Protein AF-0000000080300319 (afdb_homodimer)

Solvent-accessible surface area (backbone atoms only — not comparable to full-atom values): 8110 Å² total; per-residue (Å²): 131,79,84,58,83,70,44,72,49,44,33,29,12,50,37,49,49,50,51,38,54,73,72,68,50,50,60,60,54,48,12,61,62,34,72,48,50,40,70,53,45,53,34,36,52,65,44,70,48,79,51,32,51,65,57,46,50,31,42,20,58,54,69,72,48,56,61,51,64,33,63,46,76,127,129,78,84,59,84,69,45,71,50,44,33,29,12,49,38,48,49,50,50,37,54,74,72,67,50,51,59,59,55,48,12,61,61,33,73,46,51,42,69,53,46,54,35,34,54,65,46,71,50,79,53,32,52,65,58,46,49,31,43,20,58,53,69,71,48,57,61,52,65,32,62,45,74,128

Structure (mmCIF, N/CA/C/O backbone):
data_AF-0000000080300319-model_v1
#
l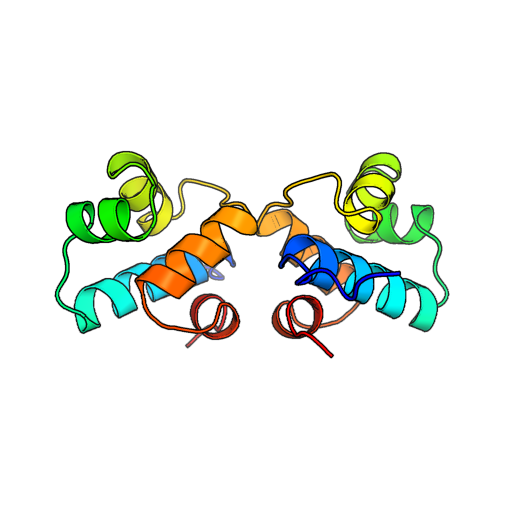oop_
_entity.id
_entity.type
_entity.pdbx_description
1 polymer 'Anaerobic benzoate catabolism transcriptional regulator'
#
loop_
_atom_site.group_PDB
_atom_site.id
_atom_site.type_symbol
_atom_site.label_atom_id
_atom_site.label_alt_id
_atom_site.label_comp_id
_atom_site.label_asym_id
_atom_site.label_entity_id
_atom_site.label_seq_id
_atom_site.pdbx_PDB_ins_code
_atom_site.Cartn_x
_atom_site.Cartn_y
_atom_site.Cartn_z
_atom_site.occupancy
_atom_site.B_iso_or_equiv
_atom_site.auth_seq_id
_atom_site.auth_comp_id
_atom_site.auth_asym_id
_atom_site.auth_atom_id
_atom_site.pdbx_PDB_model_num
ATOM 1 N N . MET A 1 1 ? -13.445 19.5 -16.469 1 33.97 1 MET A N 1
ATOM 2 C CA . MET A 1 1 ? -12.336 18.953 -15.688 1 33.97 1 MET A CA 1
ATOM 3 C C . MET A 1 1 ? -12.422 17.438 -15.594 1 33.97 1 MET A C 1
ATOM 5 O O . MET A 1 1 ? -13.359 16.906 -14.992 1 33.97 1 MET A O 1
ATOM 9 N N . SER A 1 2 ? -12.242 16.641 -16.594 1 39.56 2 SER A N 1
ATOM 10 C CA . SER A 1 2 ? -12.586 15.273 -16.953 1 39.56 2 SER A CA 1
ATOM 11 C C . SER A 1 2 ? -12.328 14.328 -15.781 1 39.56 2 SER A C 1
ATOM 13 O O . SER A 1 2 ? -11.281 14.391 -15.141 1 39.56 2 SER A O 1
ATOM 15 N N . ILE A 1 3 ? -13.227 13.891 -15.023 1 42.91 3 ILE A N 1
ATOM 16 C CA . ILE A 1 3 ? -13.336 12.938 -13.922 1 42.91 3 ILE A CA 1
ATOM 17 C C . ILE A 1 3 ? -12.406 11.758 -14.172 1 42.91 3 ILE A C 1
ATOM 19 O O . ILE A 1 3 ? -12.727 10.852 -14.945 1 42.91 3 ILE A O 1
ATOM 23 N N . GLU A 1 4 ? -11.227 12.039 -14.664 1 46.41 4 GLU A N 1
ATOM 24 C CA . GLU A 1 4 ? -10.148 11.109 -15 1 46.41 4 GLU A CA 1
ATOM 25 C C . GLU A 1 4 ? -10.086 9.953 -14.008 1 46.41 4 GLU A C 1
ATOM 27 O O . GLU A 1 4 ? -10.43 10.109 -12.836 1 46.41 4 GLU A O 1
ATOM 32 N N . SER A 1 5 ? -10.414 8.828 -14.422 1 55.84 5 SER A N 1
ATOM 33 C CA . SER A 1 5 ? -10.312 7.562 -13.703 1 55.84 5 SER A CA 1
ATOM 34 C C . SER A 1 5 ? -9.258 7.629 -12.609 1 55.84 5 SER A C 1
ATOM 36 O O . SER A 1 5 ? -8.07 7.809 -12.891 1 55.84 5 SER A O 1
ATOM 38 N N . LYS A 1 6 ? -9.617 8.102 -11.438 1 68.88 6 LYS A N 1
ATOM 39 C CA . LYS A 1 6 ? -8.758 8.344 -10.289 1 68.88 6 LYS A CA 1
ATOM 40 C C . LYS A 1 6 ? -7.91 7.117 -9.969 1 68.88 6 LYS A C 1
ATOM 42 O O . LYS A 1 6 ? -8.438 6.02 -9.781 1 68.88 6 LYS A O 1
ATOM 47 N N . SER A 1 7 ? -6.699 7.305 -10.258 1 89.69 7 SER A N 1
ATOM 48 C CA . SER A 1 7 ? -5.754 6.258 -9.898 1 89.69 7 SER A CA 1
ATOM 49 C C . SER A 1 7 ? -5.754 6.008 -8.391 1 89.69 7 SER A C 1
ATOM 51 O O . SER A 1 7 ? -6.289 6.812 -7.625 1 89.69 7 SER A O 1
ATOM 53 N N . ILE A 1 8 ? -5.516 4.863 -8.031 1 94.62 8 ILE A N 1
ATOM 54 C CA . ILE A 1 8 ? -5.438 4.5 -6.621 1 94.62 8 ILE A CA 1
ATOM 55 C C . ILE A 1 8 ? -4.582 5.52 -5.871 1 94.62 8 ILE A C 1
ATOM 57 O O . ILE A 1 8 ? -4.848 5.82 -4.703 1 94.62 8 ILE A O 1
ATOM 61 N N . LEU A 1 9 ? -3.619 6.07 -6.586 1 95.5 9 LEU A N 1
ATOM 62 C CA . LEU A 1 9 ? -2.766 7.086 -5.977 1 95.5 9 LEU A CA 1
ATOM 63 C C . LEU A 1 9 ? -3.553 8.359 -5.691 1 95.5 9 LEU A C 1
ATOM 65 O O . LEU A 1 9 ? -3.357 9 -4.656 1 95.5 9 LEU A O 1
ATOM 69 N N . ASP A 1 10 ? -4.402 8.664 -6.617 1 95.5 10 ASP A N 1
ATOM 70 C CA . ASP A 1 10 ? -5.238 9.852 -6.441 1 95.5 10 ASP A CA 1
ATOM 71 C C . ASP A 1 10 ? -6.223 9.664 -5.293 1 95.5 10 ASP A C 1
ATOM 73 O O . ASP A 1 10 ? -6.469 10.594 -4.52 1 95.5 10 ASP A O 1
ATOM 77 N N . ILE A 1 11 ? -6.746 8.523 -5.254 1 96.25 11 ILE A N 1
ATOM 78 C CA . ILE A 1 11 ? -7.691 8.203 -4.188 1 96.25 11 ILE A CA 1
ATOM 79 C C . ILE A 1 11 ? -6.996 8.328 -2.832 1 96.25 11 ILE A C 1
ATOM 81 O O . ILE A 1 11 ? -7.52 8.961 -1.915 1 96.25 11 ILE A O 1
ATOM 85 N N . PHE A 1 12 ? -5.891 7.73 -2.715 1 96.88 12 PHE A N 1
ATOM 86 C CA . PHE A 1 12 ? -5.121 7.789 -1.479 1 96.88 12 PHE A CA 1
ATOM 87 C C . PHE A 1 12 ? -4.777 9.234 -1.119 1 96.88 12 PHE A C 1
ATOM 89 O O . PHE A 1 12 ? -4.988 9.656 0.018 1 96.88 12 PHE A O 1
ATOM 96 N N . ALA A 1 13 ? -4.285 9.93 -2.098 1 97.12 13 ALA A N 1
ATOM 97 C CA . ALA A 1 13 ? -3.893 11.32 -1.893 1 97.12 13 ALA A CA 1
ATOM 98 C C . ALA A 1 13 ? -5.066 12.148 -1.386 1 97.12 13 ALA A C 1
ATOM 100 O O . ALA A 1 13 ? -4.934 12.898 -0.412 1 97.12 13 ALA A O 1
ATOM 101 N N . ARG A 1 14 ? -6.113 12.008 -1.985 1 96.44 14 ARG A N 1
ATOM 102 C CA . ARG A 1 14 ? -7.312 12.766 -1.632 1 96.44 14 ARG A CA 1
ATOM 103 C C . ARG A 1 14 ? -7.773 12.43 -0.217 1 96.44 14 ARG A C 1
ATOM 105 O O . ARG A 1 14 ? -8.094 13.328 0.563 1 96.44 14 ARG A O 1
ATOM 112 N N . ASN A 1 15 ? -7.797 11.195 0.087 1 97.31 15 ASN A N 1
ATOM 113 C CA . ASN A 1 15 ? -8.266 10.773 1.399 1 97.31 15 ASN A CA 1
ATOM 114 C C . ASN A 1 15 ? -7.316 11.211 2.51 1 97.31 15 ASN A C 1
ATOM 116 O O . ASN A 1 15 ? -7.758 11.578 3.6 1 97.31 15 ASN A O 1
ATOM 120 N N . VAL A 1 16 ? -6.07 11.109 2.234 1 97.75 16 VAL A N 1
ATOM 121 C CA . VAL A 1 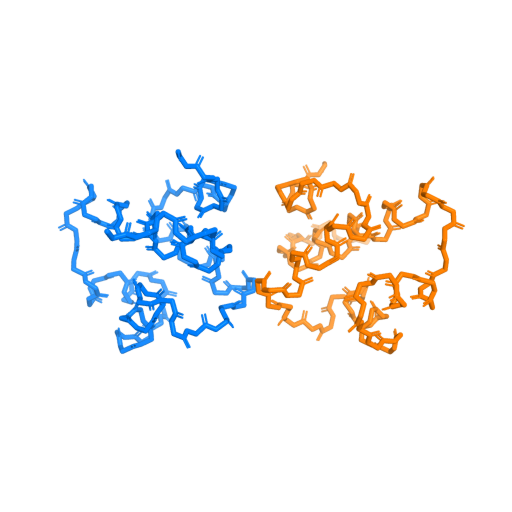16 ? -5.086 11.578 3.205 1 97.75 16 VAL A CA 1
ATOM 122 C C . VAL A 1 16 ? -5.293 13.07 3.479 1 97.75 16 VAL A C 1
ATOM 124 O O . VAL A 1 16 ? -5.355 13.492 4.633 1 97.75 16 VAL A O 1
ATOM 127 N N . LYS A 1 17 ? -5.375 13.789 2.406 1 97.62 17 LYS A N 1
ATOM 128 C CA . LYS A 1 17 ? -5.586 15.227 2.543 1 97.62 17 LYS A CA 1
ATOM 129 C C . LYS A 1 17 ? -6.879 15.523 3.297 1 97.62 17 LYS A C 1
ATOM 131 O O . LYS A 1 17 ? -6.898 16.359 4.195 1 97.62 17 LYS A O 1
ATOM 136 N N . LYS A 1 18 ? -7.895 14.891 2.906 1 97.44 18 LYS A N 1
ATOM 137 C CA . LYS A 1 18 ? -9.195 15.07 3.547 1 97.44 18 LYS A CA 1
ATOM 138 C C . LYS A 1 18 ? -9.117 14.781 5.043 1 97.44 18 LYS A C 1
ATOM 140 O O . LYS A 1 18 ? -9.57 15.578 5.859 1 97.44 18 LYS A O 1
ATOM 145 N N . ARG A 1 19 ? -8.562 13.664 5.383 1 97.31 19 ARG A N 1
ATOM 146 C CA . ARG A 1 19 ? -8.461 13.266 6.781 1 97.31 19 ARG A CA 1
ATOM 147 C C . ARG A 1 19 ? -7.566 14.219 7.566 1 97.31 19 ARG A C 1
ATOM 149 O O . ARG A 1 19 ? -7.879 14.586 8.703 1 97.31 19 ARG A O 1
ATOM 156 N N . ARG A 1 20 ? -6.496 14.516 6.93 1 97.88 20 ARG A N 1
ATOM 157 C CA . ARG A 1 20 ? -5.605 15.484 7.559 1 97.88 20 ARG A CA 1
ATOM 158 C C . ARG A 1 20 ? -6.34 16.781 7.871 1 97.88 20 ARG A C 1
ATOM 160 O O . ARG A 1 20 ? 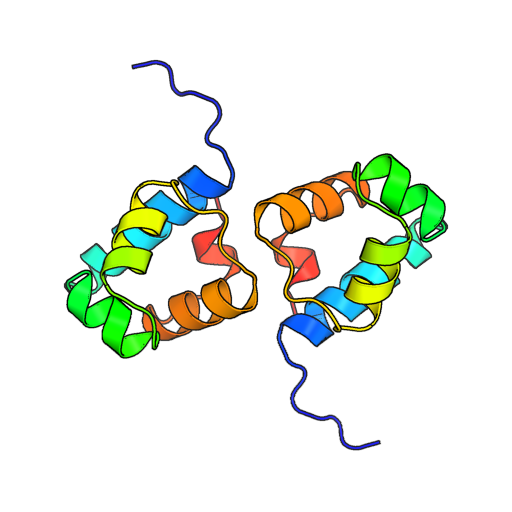-6.203 17.328 8.969 1 97.88 20 ARG A O 1
ATOM 167 N N . ASN A 1 21 ? -7.109 17.266 6.941 1 97.5 21 ASN A N 1
ATOM 168 C CA . ASN A 1 21 ? -7.887 18.5 7.121 1 97.5 21 ASN A CA 1
ATOM 169 C C . ASN A 1 21 ? -8.961 18.328 8.195 1 97.5 21 ASN A C 1
ATOM 171 O O . ASN A 1 21 ? -9.211 19.234 8.977 1 97.5 21 ASN A O 1
ATOM 175 N N . GLU A 1 22 ? -9.578 17.203 8.211 1 97 22 GLU A N 1
ATOM 176 C CA . GLU A 1 22 ? -10.602 16.906 9.211 1 97 22 GLU A CA 1
ATOM 177 C C . GLU A 1 22 ? -10.031 16.953 10.625 1 97 22 GLU A C 1
ATOM 179 O O . GLU A 1 22 ? -10.727 17.344 11.562 1 97 22 GLU A O 1
ATOM 184 N N . LEU A 1 23 ? -8.773 16.531 10.773 1 96.88 23 LEU A N 1
ATOM 185 C CA . LEU A 1 23 ? -8.102 16.531 12.062 1 96.88 23 LEU A CA 1
ATOM 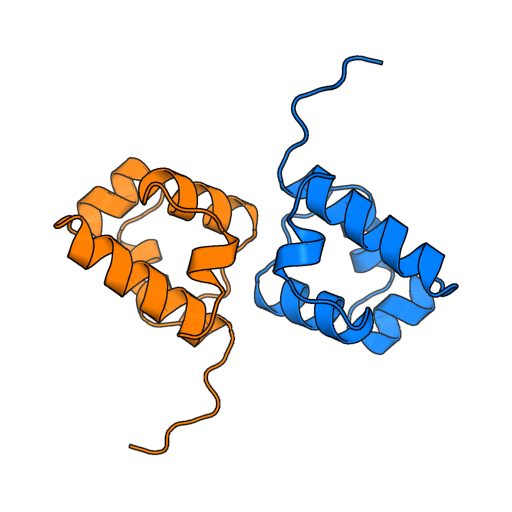186 C C . LEU A 1 23 ? -7.543 17.922 12.391 1 96.88 23 LEU A C 1
ATOM 188 O O . LEU A 1 23 ? -7.094 18.172 13.508 1 96.88 23 LEU A O 1
ATOM 192 N N . GLY A 1 24 ? -7.477 18.75 11.359 1 97.69 24 GLY A N 1
ATOM 193 C CA . GLY A 1 24 ? -7.008 20.125 11.539 1 97.69 24 GLY A CA 1
ATOM 194 C C . GLY A 1 24 ? -5.496 20.219 11.656 1 97.69 24 GLY A C 1
ATOM 195 O O . GLY A 1 24 ? -4.98 21.125 12.32 1 97.69 24 GLY A O 1
ATOM 196 N N . ILE A 1 25 ? -4.84 19.359 11.094 1 97.62 25 ILE A N 1
ATOM 197 C CA . ILE A 1 25 ? -3.389 19.391 11.219 1 97.62 25 ILE A CA 1
ATOM 198 C C . ILE A 1 25 ? -2.764 19.766 9.875 1 97.62 25 ILE A C 1
ATOM 200 O O . ILE A 1 25 ? -3.393 19.625 8.828 1 97.62 25 ILE A O 1
ATOM 204 N N . SER A 1 26 ? -1.509 20.266 9.969 1 98 26 SER A N 1
ATOM 205 C CA . SER A 1 26 ? -0.754 20.641 8.781 1 98 26 SER A CA 1
ATOM 206 C C . SER A 1 26 ? 0.012 19.469 8.203 1 98 26 SER A C 1
ATOM 208 O O . SER A 1 26 ? 0.075 18.391 8.82 1 98 26 SER A O 1
ATOM 210 N N . GLN A 1 27 ? 0.492 19.641 7.004 1 98.19 27 GLN A N 1
ATOM 211 C CA . GLN A 1 27 ? 1.358 18.625 6.418 1 98.19 27 GLN A CA 1
ATOM 212 C C . GLN A 1 27 ? 2.584 18.375 7.289 1 98.19 27 GLN A C 1
ATOM 214 O O . GLN A 1 27 ? 3.043 17.234 7.41 1 98.19 27 GLN A O 1
ATOM 219 N N . GLU A 1 28 ? 3.1 19.469 7.863 1 98.25 28 GLU A N 1
ATOM 220 C CA . GLU A 1 28 ? 4.246 19.375 8.766 1 98.25 28 GLU A CA 1
ATOM 221 C C . GLU A 1 28 ? 3.924 18.516 9.977 1 98.25 28 GLU A C 1
ATOM 223 O O . GLU A 1 28 ? 4.723 17.656 10.367 1 98.25 28 GLU A O 1
ATOM 228 N N . LYS A 1 29 ? 2.799 18.781 10.547 1 98.56 29 LYS A N 1
ATOM 229 C CA . LYS A 1 29 ? 2.395 18.016 11.719 1 98.56 29 LYS A CA 1
ATOM 230 C C . LYS A 1 29 ? 2.164 16.547 11.352 1 98.56 29 LYS A C 1
ATOM 232 O O . LYS A 1 29 ? 2.543 15.648 12.109 1 98.56 29 LYS A O 1
ATOM 237 N N . LEU A 1 30 ? 1.515 16.266 10.258 1 98.5 30 LEU A N 1
ATOM 238 C CA . LEU A 1 30 ? 1.327 14.898 9.789 1 98.5 30 LEU A CA 1
ATOM 239 C C . LEU A 1 30 ? 2.67 14.203 9.594 1 98.5 30 LEU A C 1
ATOM 241 O O . LEU A 1 30 ? 2.824 13.031 9.945 1 98.5 30 LEU A O 1
ATOM 245 N N . ALA A 1 31 ? 3.602 14.883 8.961 1 98.56 31 ALA A N 1
ATOM 246 C CA . ALA A 1 31 ? 4.945 14.359 8.758 1 98.56 31 ALA A CA 1
ATOM 247 C C . ALA A 1 31 ? 5.59 13.953 10.078 1 98.56 31 ALA A C 1
ATOM 249 O O . ALA A 1 31 ? 6.172 12.875 10.195 1 98.56 31 ALA A O 1
ATOM 250 N N . GLU A 1 32 ? 5.43 14.781 11.023 1 98.38 32 GLU A N 1
ATOM 251 C CA . GLU A 1 32 ? 5.957 14.516 12.359 1 98.38 32 GLU A CA 1
ATOM 252 C C . GLU A 1 32 ? 5.309 13.281 12.969 1 98.38 32 GLU A C 1
ATOM 254 O O . GLU A 1 32 ? 6.004 12.398 13.477 1 98.38 32 GLU A O 1
ATOM 259 N N . LEU A 1 33 ? 4.012 13.203 12.906 1 98.06 33 LEU A N 1
ATOM 260 C CA . LEU A 1 33 ? 3.25 12.109 13.5 1 98.06 33 LEU A CA 1
ATOM 261 C C . LEU A 1 33 ? 3.551 10.789 12.789 1 98.06 33 LEU A C 1
ATOM 263 O O . LEU A 1 33 ? 3.531 9.727 13.414 1 98.06 33 LEU A O 1
ATOM 267 N N . SER A 1 34 ? 3.775 10.844 11.523 1 98.19 34 SER A N 1
ATOM 268 C CA . SER A 1 34 ? 3.984 9.641 10.727 1 98.19 34 SER A CA 1
ATOM 269 C C . SER A 1 34 ? 5.465 9.281 10.641 1 98.19 34 SER A C 1
ATOM 271 O O . SER A 1 34 ? 5.824 8.211 10.141 1 98.19 34 SER A O 1
ATOM 273 N N . GLY A 1 35 ? 6.32 10.172 11.102 1 98.19 35 GLY A N 1
ATOM 274 C CA . GLY A 1 35 ? 7.754 9.938 11 1 98.19 35 GLY A CA 1
ATOM 275 C C . GLY A 1 35 ? 8.281 10.055 9.578 1 98.19 35 GLY A C 1
ATOM 276 O O . GLY A 1 35 ? 9.188 9.312 9.188 1 98.19 35 GLY A O 1
ATOM 277 N N . LEU A 1 36 ? 7.703 10.828 8.805 1 98.06 36 LEU A N 1
ATOM 278 C CA . LEU A 1 36 ? 8.086 11.07 7.422 1 98.06 36 LEU A CA 1
ATOM 279 C C . LEU A 1 36 ? 8.469 12.531 7.207 1 98.06 36 LEU A C 1
ATOM 281 O O . LEU A 1 36 ? 8.266 13.367 8.094 1 98.06 36 LEU A O 1
ATOM 285 N N . HIS A 1 37 ? 8.992 12.758 6.066 1 97.75 37 HIS A N 1
ATOM 286 C CA . HIS A 1 37 ? 9.359 14.133 5.727 1 97.75 37 HIS A CA 1
ATOM 287 C C . HIS A 1 37 ? 8.164 14.906 5.191 1 97.75 37 HIS A C 1
ATOM 289 O O . HIS A 1 37 ? 7.359 14.367 4.43 1 97.75 37 HIS A O 1
ATOM 295 N N . ARG A 1 38 ? 8.148 16.156 5.586 1 97.69 38 ARG A N 1
ATOM 296 C CA . ARG A 1 38 ? 7.055 17.016 5.148 1 97.69 38 ARG A CA 1
ATOM 297 C C . ARG A 1 38 ? 6.984 17.094 3.625 1 97.69 38 ARG A C 1
ATOM 299 O O . ARG A 1 38 ? 5.898 17.047 3.043 1 97.69 38 ARG A O 1
ATOM 306 N N . THR A 1 39 ? 8.094 17.172 3.006 1 97.62 39 THR A N 1
ATOM 307 C CA . THR A 1 39 ? 8.125 17.234 1.55 1 97.62 39 THR A CA 1
ATOM 308 C C . THR A 1 39 ? 7.527 15.961 0.943 1 97.62 39 THR A C 1
ATOM 310 O O . THR A 1 39 ? 6.887 16.016 -0.109 1 97.62 39 THR A O 1
ATOM 313 N N . TYR A 1 40 ? 7.754 14.875 1.625 1 97.81 40 TYR A N 1
ATOM 314 C CA . TYR A 1 40 ? 7.211 13.602 1.179 1 97.81 40 TYR A CA 1
ATOM 315 C C . TYR A 1 40 ? 5.691 13.586 1.288 1 97.81 40 TYR A C 1
ATOM 317 O O . TYR A 1 40 ? 5.004 13.148 0.362 1 97.81 40 TYR A O 1
ATOM 325 N N . ILE A 1 41 ? 5.18 14.086 2.379 1 98.06 41 ILE A N 1
ATOM 326 C CA . ILE A 1 41 ? 3.738 14.18 2.582 1 98.06 41 ILE A CA 1
ATOM 327 C C . ILE A 1 41 ? 3.117 15.023 1.469 1 98.06 41 ILE A C 1
ATOM 329 O O . ILE A 1 41 ? 2.094 14.641 0.894 1 98.06 41 ILE A O 1
ATOM 333 N N . GLY A 1 42 ? 3.762 16.109 1.2 1 97.94 42 GLY A N 1
ATOM 334 C CA . GLY A 1 42 ? 3.285 16.969 0.126 1 97.94 42 GLY A CA 1
ATOM 335 C C . GLY A 1 42 ? 3.227 16.266 -1.217 1 97.94 42 GLY A C 1
ATOM 336 O O . GLY A 1 42 ? 2.25 16.406 -1.955 1 97.94 42 GLY A O 1
ATOM 337 N N . MET A 1 43 ? 4.238 15.547 -1.516 1 97.88 43 MET A N 1
ATOM 338 C CA . MET A 1 43 ? 4.289 14.812 -2.773 1 97.88 43 MET A CA 1
ATOM 339 C C . MET A 1 43 ? 3.203 13.742 -2.818 1 97.88 43 MET A C 1
ATOM 341 O O . MET A 1 43 ? 2.594 13.516 -3.865 1 97.88 43 MET A O 1
ATOM 345 N N . ILE A 1 44 ? 2.951 13.117 -1.712 1 97 44 ILE A N 1
ATOM 346 C CA . ILE A 1 44 ? 1.927 12.086 -1.61 1 97 44 ILE A CA 1
ATOM 347 C C . ILE A 1 44 ? 0.55 12.695 -1.859 1 97 44 ILE A C 1
ATOM 349 O O . ILE A 1 44 ? -0.252 12.148 -2.619 1 97 44 ILE A O 1
ATOM 353 N N . GLU A 1 45 ? 0.324 13.844 -1.281 1 97.5 45 GLU A N 1
ATOM 354 C CA . GLU A 1 45 ? -0.987 14.477 -1.383 1 97.5 45 GLU A CA 1
ATOM 355 C C . GLU A 1 45 ? -1.222 15.039 -2.783 1 97.5 45 GLU A C 1
ATOM 357 O O . GLU A 1 45 ? -2.35 15.391 -3.135 1 97.5 45 GLU A O 1
ATOM 362 N N . ARG A 1 46 ? -0.182 15.023 -3.578 1 95.88 46 ARG A N 1
ATOM 363 C CA . ARG A 1 46 ? -0.307 15.453 -4.969 1 95.88 46 ARG A CA 1
ATOM 364 C C . ARG A 1 46 ? -0.196 14.266 -5.922 1 95.88 46 ARG A C 1
ATOM 366 O O . ARG A 1 46 ? -0.021 14.445 -7.125 1 95.88 46 ARG A O 1
ATOM 373 N N . SER A 1 47 ? -0.208 13.078 -5.387 1 96.19 47 SER A N 1
ATOM 374 C CA . SER A 1 47 ? -0.132 11.836 -6.156 1 96.19 47 SER A CA 1
ATOM 375 C C . SER A 1 47 ? 1.146 11.781 -6.984 1 96.19 47 SER A C 1
ATOM 377 O O . SER A 1 47 ? 1.146 11.25 -8.102 1 96.19 47 SER A O 1
ATOM 379 N N . GLU A 1 48 ? 2.184 12.281 -6.469 1 95.88 48 GLU A N 1
ATOM 380 C CA . GLU A 1 48 ? 3.441 12.336 -7.203 1 95.88 48 GLU A CA 1
ATOM 381 C C . GLU A 1 48 ? 4.352 11.172 -6.836 1 95.88 48 GLU A C 1
ATOM 383 O O . GLU A 1 48 ? 5.34 10.906 -7.523 1 95.88 48 GLU A O 1
ATOM 388 N N . LYS A 1 49 ? 4.039 10.516 -5.816 1 94.81 49 LYS A N 1
ATOM 389 C CA . LYS A 1 49 ? 4.875 9.414 -5.344 1 94.81 49 LYS A CA 1
ATOM 390 C C . LYS A 1 49 ? 4.074 8.117 -5.234 1 94.81 49 LYS A C 1
ATOM 392 O O . LYS A 1 49 ? 2.895 8.141 -4.875 1 94.81 49 LYS A O 1
ATOM 397 N N . ASN A 1 50 ? 4.727 7.062 -5.602 1 95.75 50 ASN A N 1
ATOM 398 C CA . ASN A 1 50 ? 4.191 5.73 -5.348 1 95.75 50 ASN A CA 1
ATOM 399 C C . ASN A 1 50 ? 4.551 5.238 -3.949 1 95.75 50 ASN A C 1
ATOM 401 O O . ASN A 1 50 ? 5.59 4.602 -3.758 1 95.75 50 ASN A O 1
ATOM 405 N N . ILE A 1 51 ? 3.633 5.477 -3.006 1 97 51 ILE A N 1
ATOM 406 C CA . ILE A 1 51 ? 3.875 5.242 -1.586 1 97 51 ILE A CA 1
ATOM 407 C C . ILE A 1 51 ? 3.979 3.744 -1.317 1 97 51 ILE A C 1
ATOM 409 O O . ILE A 1 51 ? 3.383 2.936 -2.033 1 97 51 ILE A O 1
ATOM 413 N N . THR A 1 52 ? 4.723 3.414 -0.255 1 97.19 52 THR A N 1
ATOM 414 C CA . THR A 1 52 ? 4.898 2.014 0.118 1 97.19 52 THR A CA 1
ATOM 415 C C . THR A 1 52 ? 3.922 1.62 1.221 1 97.19 52 THR A C 1
ATOM 417 O O . THR A 1 52 ? 3.326 2.484 1.868 1 97.19 52 THR A O 1
ATOM 420 N N . LEU A 1 53 ? 3.822 0.334 1.379 1 97.38 53 LEU A N 1
ATOM 421 C CA . LEU A 1 53 ? 2.869 -0.202 2.344 1 97.38 53 LEU A CA 1
ATOM 422 C C . LEU A 1 53 ? 3.23 0.228 3.762 1 97.38 53 LEU A C 1
ATOM 424 O O . LEU A 1 53 ? 2.354 0.605 4.543 1 97.38 53 LEU A O 1
ATOM 428 N N . LEU A 1 54 ? 4.449 0.225 4.102 1 97 54 LEU A N 1
ATOM 429 C CA . LEU A 1 54 ? 4.859 0.632 5.441 1 97 54 LEU A CA 1
ATOM 430 C C . LEU A 1 54 ? 4.531 2.102 5.688 1 97 54 LEU A C 1
ATO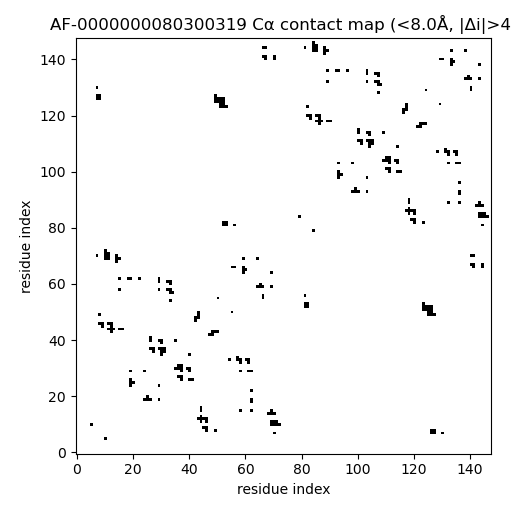M 432 O O . LEU A 1 54 ? 4.066 2.465 6.77 1 97 54 LEU A O 1
ATOM 436 N N . ASN A 1 55 ? 4.789 2.906 4.711 1 97.56 55 ASN A N 1
ATOM 437 C CA . ASN A 1 55 ? 4.48 4.324 4.855 1 97.56 55 ASN A CA 1
ATOM 438 C C . ASN A 1 55 ? 2.975 4.57 4.902 1 97.56 55 ASN A C 1
ATOM 440 O O . ASN A 1 55 ? 2.512 5.477 5.594 1 97.56 55 ASN A O 1
ATOM 444 N N . ILE A 1 56 ? 2.277 3.768 4.168 1 97.75 56 ILE A N 1
ATOM 445 C CA . ILE A 1 56 ? 0.822 3.85 4.246 1 97.75 56 ILE A CA 1
ATOM 446 C C . ILE A 1 56 ? 0.364 3.576 5.676 1 97.75 56 ILE A C 1
ATOM 448 O O . ILE A 1 56 ? -0.5 4.277 6.203 1 97.75 56 ILE A O 1
ATOM 452 N N . GLN A 1 57 ? 0.934 2.609 6.246 1 97.12 57 GLN A N 1
ATOM 453 C CA . GLN A 1 57 ? 0.588 2.262 7.621 1 97.12 57 GLN A CA 1
ATOM 454 C C . GLN A 1 57 ? 0.925 3.402 8.578 1 97.12 57 GLN A C 1
ATOM 456 O O . GLN A 1 57 ? 0.136 3.729 9.469 1 97.12 57 GLN A O 1
ATOM 461 N N . LYS A 1 58 ? 2.051 3.955 8.43 1 97.62 58 LYS A N 1
ATOM 462 C CA . LYS A 1 58 ? 2.451 5.078 9.273 1 97.62 58 LYS A CA 1
ATOM 463 C C . LYS A 1 58 ? 1.449 6.227 9.172 1 97.62 58 LYS A C 1
ATOM 465 O O . LYS A 1 58 ? 1.045 6.793 10.188 1 97.62 58 LYS A O 1
ATOM 470 N N . ILE A 1 59 ? 1.082 6.504 7.973 1 98.12 59 ILE A N 1
ATOM 471 C CA . ILE A 1 59 ? 0.158 7.605 7.734 1 98.12 59 ILE A CA 1
ATOM 472 C C . ILE A 1 59 ? -1.208 7.273 8.328 1 98.12 59 ILE A C 1
ATOM 474 O O . ILE A 1 59 ? -1.837 8.117 8.969 1 98.12 59 ILE A O 1
ATOM 478 N N . SER A 1 60 ? -1.634 6.117 8.062 1 97.75 60 SER A N 1
ATOM 479 C CA . SER A 1 60 ? -2.93 5.711 8.602 1 97.75 60 SER A CA 1
ATOM 480 C C . SER A 1 60 ? -2.957 5.812 10.117 1 97.75 60 SER A C 1
ATOM 482 O O . SER A 1 60 ? -3.951 6.258 10.703 1 97.75 60 SER A O 1
ATOM 484 N N . LYS A 1 61 ? -1.903 5.395 10.773 1 97.44 61 LYS A N 1
ATOM 485 C CA . LYS A 1 61 ? -1.803 5.484 12.227 1 97.44 61 LYS A CA 1
ATOM 486 C C . LYS A 1 61 ? -1.793 6.941 12.688 1 97.44 61 LYS A C 1
ATOM 488 O O . LYS A 1 61 ? -2.469 7.293 13.656 1 97.44 61 LYS A O 1
ATOM 493 N N . ALA A 1 62 ? -1.033 7.684 11.969 1 98.06 62 ALA A N 1
ATOM 494 C CA . ALA A 1 62 ? -0.939 9.102 12.305 1 98.06 62 ALA A CA 1
ATOM 495 C C . ALA A 1 62 ? -2.301 9.781 12.195 1 98.06 62 ALA A C 1
ATOM 497 O O . ALA A 1 62 ? -2.617 10.688 12.977 1 98.06 62 ALA A O 1
ATOM 498 N N . LEU A 1 63 ? -3.094 9.352 11.211 1 98.06 63 LEU A N 1
ATOM 499 C CA . LEU A 1 63 ? -4.398 9.953 10.953 1 98.06 63 LEU A CA 1
ATOM 500 C C . LEU A 1 63 ? -5.488 9.242 11.758 1 98.06 63 LEU A C 1
ATOM 502 O O . LEU A 1 63 ? -6.656 9.633 11.695 1 98.06 63 LEU A O 1
ATOM 506 N N . ASN A 1 64 ? -5.148 8.195 12.461 1 97.12 64 ASN A N 1
ATOM 507 C CA . ASN A 1 64 ? -6.055 7.41 13.297 1 97.12 64 ASN A CA 1
ATOM 508 C C . ASN A 1 64 ? -7.188 6.801 12.469 1 97.12 64 ASN A C 1
ATOM 510 O O . ASN A 1 64 ? -8.359 6.906 12.844 1 97.12 64 ASN A O 1
ATOM 514 N N . VAL A 1 65 ? -6.852 6.199 11.344 1 96.25 65 VAL A N 1
ATOM 515 C CA . VAL A 1 65 ? -7.805 5.52 10.469 1 96.25 65 VAL A CA 1
ATOM 516 C C . VAL A 1 65 ? -7.203 4.203 9.977 1 96.25 65 VAL A C 1
ATOM 518 O O . VAL A 1 65 ? -5.996 3.984 10.086 1 96.25 65 VAL A O 1
ATOM 521 N N . GLU A 1 66 ? -8.102 3.41 9.461 1 95.06 66 GLU A N 1
ATOM 522 C CA . GLU A 1 66 ? -7.645 2.164 8.852 1 95.06 66 GLU A CA 1
ATOM 523 C C . GLU A 1 66 ? -7.109 2.404 7.438 1 95.06 66 GLU A C 1
ATOM 525 O O . GLU A 1 66 ? -7.59 3.293 6.73 1 95.06 66 GLU A O 1
ATOM 530 N N . ILE A 1 67 ? -6.195 1.618 7.023 1 96.19 67 ILE A N 1
ATOM 531 C CA . ILE A 1 67 ? -5.613 1.712 5.691 1 96.19 67 ILE A CA 1
ATOM 532 C C . ILE A 1 67 ? -6.715 1.646 4.637 1 96.19 67 ILE A C 1
ATOM 534 O O . ILE A 1 67 ? -6.691 2.391 3.654 1 96.19 67 ILE A O 1
ATOM 538 N N . SER A 1 68 ? -7.668 0.79 4.863 1 94.69 68 SER A N 1
ATOM 539 C CA . SER A 1 68 ? -8.766 0.592 3.918 1 94.69 68 SER A CA 1
ATOM 540 C C . SER A 1 68 ? -9.523 1.89 3.676 1 94.69 68 SER A C 1
ATOM 542 O O . SER A 1 68 ? -9.984 2.148 2.562 1 94.69 68 SER A O 1
ATOM 544 N N . THR A 1 69 ? -9.656 2.668 4.711 1 94.75 69 THR A N 1
ATOM 545 C CA . THR A 1 69 ? -10.359 3.943 4.613 1 94.75 69 THR A CA 1
ATOM 546 C C . THR A 1 69 ? -9.633 4.891 3.662 1 94.75 69 THR A C 1
ATOM 548 O O . THR A 1 69 ? -10.266 5.648 2.928 1 94.75 69 THR A O 1
ATOM 551 N N . LEU A 1 70 ? -8.352 4.836 3.627 1 96.62 70 LEU A N 1
ATOM 552 C CA . LEU A 1 70 ? -7.535 5.73 2.812 1 96.62 70 LEU A CA 1
ATOM 553 C C . LEU A 1 70 ? -7.516 5.273 1.357 1 96.62 70 LEU A C 1
ATOM 555 O O . LEU A 1 70 ? -7.133 6.035 0.468 1 96.62 70 LEU A O 1
ATOM 559 N N . LEU A 1 71 ? -7.961 4.012 1.128 1 94.44 71 LEU A N 1
ATOM 560 C CA . LEU A 1 71 ? -7.883 3.459 -0.22 1 94.44 71 LEU A CA 1
ATOM 561 C C . LEU A 1 71 ? -9.273 3.373 -0.852 1 94.44 71 LEU A C 1
ATOM 563 O O . LEU A 1 71 ? -9.398 3.029 -2.029 1 94.44 71 LEU A O 1
ATOM 567 N N . LYS A 1 72 ? -10.281 3.641 -0.075 1 88.69 72 LYS A N 1
ATOM 568 C CA . LYS A 1 72 ? -11.656 3.578 -0.567 1 88.69 72 LYS A CA 1
ATOM 569 C C . LYS A 1 72 ? -12.023 4.855 -1.314 1 88.69 72 LYS A C 1
ATOM 571 O O . LYS A 1 72 ? -11.68 5.957 -0.88 1 88.69 72 LYS A O 1
ATOM 576 N N . GLU A 1 73 ? -12.539 4.547 -2.488 1 75.94 73 GLU A N 1
ATOM 577 C CA . GLU A 1 73 ? -13.008 5.703 -3.236 1 75.94 73 GLU A CA 1
ATOM 578 C C . GLU A 1 73 ? -14.297 6.266 -2.631 1 75.94 73 GLU A C 1
ATOM 580 O O . GLU A 1 73 ? -15.195 5.508 -2.254 1 75.94 73 GLU A O 1
ATOM 585 N N . GLU A 1 74 ? -14.336 7.348 -2.07 1 58.84 74 GLU A N 1
ATOM 586 C CA . GLU A 1 74 ? -15.617 7.941 -1.702 1 58.84 74 GLU A CA 1
ATOM 587 C C . GLU A 1 74 ? -16.453 8.258 -2.938 1 58.84 74 GLU A C 1
ATOM 589 O O . GLU A 1 74 ? -15.922 8.422 -4.035 1 58.84 74 GLU A O 1
ATOM 594 N N . MET B 1 1 ? 6.676 -20.875 18.172 1 33.47 1 MET B N 1
ATOM 595 C CA . MET B 1 1 ? 6.836 -20 17.016 1 33.47 1 MET B CA 1
ATOM 596 C C . MET B 1 1 ? 6.188 -18.641 17.281 1 33.47 1 MET B C 1
ATOM 598 O O . MET B 1 1 ? 4.969 -18.547 17.422 1 33.47 1 MET B O 1
ATOM 602 N N . SER B 1 2 ? 6.645 -17.797 18.125 1 39.56 2 SER B N 1
ATOM 603 C CA . SER B 1 2 ? 6.094 -16.625 18.828 1 39.56 2 SER B CA 1
ATOM 604 C C . SER B 1 2 ? 5.234 -15.781 17.891 1 39.56 2 SER B C 1
ATOM 606 O O . SER B 1 2 ? 5.633 -15.5 16.766 1 39.56 2 SER B O 1
ATOM 608 N N . ILE B 1 3 ? 4.012 -15.82 17.875 1 43.97 3 ILE B N 1
ATOM 609 C CA . ILE B 1 3 ? 2.938 -15.133 17.156 1 43.97 3 ILE B CA 1
ATOM 610 C C . ILE B 1 3 ? 3.307 -13.664 16.953 1 43.97 3 ILE B C 1
ATOM 612 O O . ILE B 1 3 ? 3.189 -12.859 17.875 1 43.97 3 ILE B O 1
ATOM 616 N N . GLU B 1 4 ? 4.57 -13.414 16.656 1 46.69 4 GLU B N 1
ATOM 617 C CA . GLU B 1 4 ? 5.238 -12.141 16.422 1 46.69 4 GLU B CA 1
ATOM 618 C C . GLU B 1 4 ? 4.301 -11.141 15.75 1 46.69 4 GLU B C 1
ATOM 620 O O . GLU B 1 4 ? 3.424 -11.531 14.977 1 46.69 4 GLU B O 1
ATOM 625 N N . SER B 1 5 ? 3.922 -10.211 16.453 1 54.91 5 SER B N 1
ATOM 626 C CA . SER B 1 5 ? 3.127 -9.078 15.984 1 54.91 5 SER B CA 1
ATOM 627 C C . SER B 1 5 ? 3.299 -8.867 14.484 1 54.91 5 SER B C 1
ATOM 629 O O . SER B 1 5 ? 4.395 -8.547 14.016 1 54.91 5 SER B O 1
ATOM 631 N N . LYS B 1 6 ? 2.516 -9.555 13.656 1 70 6 LYS B N 1
ATOM 632 C CA . LYS B 1 6 ? 2.574 -9.594 12.203 1 70 6 LYS B CA 1
ATOM 633 C C . LYS B 1 6 ? 2.547 -8.188 11.609 1 70 6 LYS B C 1
ATOM 635 O O . LYS B 1 6 ? 1.659 -7.395 11.93 1 70 6 LYS B O 1
ATOM 640 N N . SER B 1 7 ? 3.68 -7.879 11.125 1 89.75 7 SER B N 1
ATOM 641 C CA . SER B 1 7 ? 3.771 -6.605 10.414 1 89.75 7 SER B CA 1
ATOM 642 C C . SER B 1 7 ? 2.805 -6.559 9.234 1 89.75 7 SER B C 1
ATOM 644 O O . SER B 1 7 ? 2.262 -7.59 8.828 1 89.75 7 SER B O 1
ATOM 646 N N . ILE B 1 8 ? 2.344 -5.484 8.953 1 94.56 8 ILE B N 1
ATOM 647 C CA . ILE B 1 8 ? 1.45 -5.293 7.816 1 94.56 8 ILE B CA 1
ATOM 648 C C . ILE B 1 8 ? 2.008 -6.016 6.594 1 94.56 8 ILE B C 1
ATOM 650 O O . ILE B 1 8 ? 1.249 -6.535 5.77 1 94.56 8 ILE B O 1
ATOM 654 N N . LEU B 1 9 ? 3.322 -6.09 6.539 1 95.38 9 LEU B N 1
ATOM 655 C CA . LEU B 1 9 ? 3.957 -6.793 5.43 1 95.38 9 LEU B CA 1
ATOM 656 C C . LEU B 1 9 ? 3.678 -8.289 5.5 1 95.38 9 LEU B C 1
ATOM 658 O O . LEU B 1 9 ? 3.443 -8.93 4.473 1 95.38 9 LEU B O 1
ATOM 662 N N . ASP B 1 10 ? 3.713 -8.758 6.707 1 95.44 10 ASP B N 1
ATOM 663 C CA . ASP B 1 10 ? 3.428 -10.172 6.91 1 95.44 10 ASP B CA 1
ATOM 664 C C . ASP B 1 10 ? 1.973 -10.492 6.578 1 95.44 10 ASP B C 1
ATOM 666 O O . ASP B 1 10 ? 1.681 -11.539 5.992 1 95.44 10 ASP B O 1
ATOM 670 N N . ILE B 1 11 ? 1.147 -9.648 6.992 1 96.19 11 ILE B N 1
ATOM 671 C CA . ILE B 1 11 ? -0.275 -9.828 6.723 1 96.19 11 ILE B CA 1
ATOM 672 C C . ILE B 1 11 ? -0.516 -9.852 5.215 1 96.19 11 ILE B C 1
ATOM 674 O O . ILE B 1 11 ? -1.2 -10.742 4.703 1 96.19 11 ILE B O 1
ATOM 678 N N . PHE B 1 12 ? 0.019 -8.906 4.551 1 96.88 12 PHE B N 1
ATOM 679 C CA . PHE B 1 12 ? -0.115 -8.836 3.102 1 96.88 12 PHE B CA 1
ATOM 680 C C . PHE B 1 12 ? 0.439 -10.094 2.443 1 96.88 12 PHE B C 1
ATOM 682 O O . PHE B 1 12 ? -0.221 -10.695 1.596 1 96.88 12 PHE B O 1
ATOM 689 N N . ALA B 1 13 ? 1.618 -10.438 2.855 1 97 13 ALA B N 1
ATOM 690 C CA . ALA B 1 13 ? 2.285 -11.609 2.291 1 97 13 ALA B CA 1
ATOM 691 C C . ALA B 1 13 ? 1.433 -12.859 2.467 1 97 13 ALA B C 1
ATOM 693 O O . ALA B 1 13 ? 1.231 -13.625 1.518 1 97 13 ALA B O 1
ATOM 694 N N . ARG B 1 14 ? 0.978 -13.031 3.58 1 96.38 14 ARG B N 1
ATOM 695 C CA . ARG B 1 14 ? 0.172 -14.203 3.902 1 96.38 14 ARG B CA 1
ATOM 696 C C . ARG B 1 14 ? -1.106 -14.234 3.072 1 96.38 14 ARG B C 1
ATOM 698 O O . ARG B 1 14 ? -1.474 -15.273 2.527 1 96.38 14 ARG B O 1
ATOM 705 N N . ASN B 1 15 ? -1.755 -13.156 2.986 1 97.25 15 ASN B N 1
ATOM 706 C CA . ASN B 1 15 ? -3.016 -13.086 2.256 1 97.25 15 ASN B CA 1
ATOM 707 C C . ASN B 1 15 ? -2.807 -13.289 0.758 1 97.25 15 ASN B C 1
ATOM 709 O O . ASN B 1 15 ? -3.627 -13.922 0.092 1 97.25 15 ASN B O 1
ATOM 713 N N . VAL B 1 16 ? -1.761 -12.711 0.265 1 97.69 16 VAL B N 1
ATOM 714 C CA . VAL B 1 16 ? -1.438 -12.906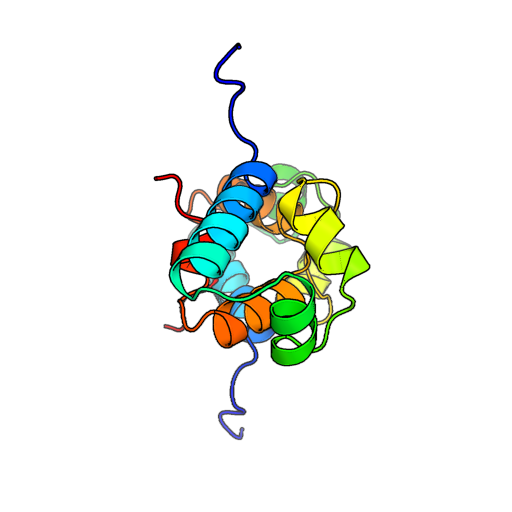 -1.145 1 97.69 16 VAL B CA 1
ATOM 715 C C . VAL B 1 16 ? -1.213 -14.398 -1.422 1 97.69 16 VAL B C 1
ATOM 717 O O . VAL B 1 16 ? -1.778 -14.945 -2.369 1 97.69 16 VAL B O 1
ATOM 720 N N . LYS B 1 17 ? -0.387 -14.953 -0.596 1 97.62 17 LYS B N 1
ATOM 721 C CA . LYS B 1 17 ? -0.105 -16.375 -0.757 1 97.62 17 LYS B CA 1
ATOM 722 C C . LYS B 1 17 ? -1.382 -17.203 -0.646 1 97.62 17 LYS B C 1
ATOM 724 O O . LYS B 1 17 ? -1.619 -18.109 -1.459 1 97.62 17 LYS B O 1
ATOM 729 N N . LYS B 1 18 ? -2.125 -16.953 0.336 1 97.44 18 LYS B N 1
ATOM 730 C CA . LYS B 1 18 ? -3.377 -17.656 0.559 1 97.44 18 LYS B CA 1
ATOM 731 C C . LYS B 1 18 ? -4.297 -17.547 -0.653 1 97.44 18 LYS B C 1
ATOM 733 O O . LYS B 1 18 ? -4.816 -18.562 -1.143 1 97.44 18 LYS B O 1
ATOM 738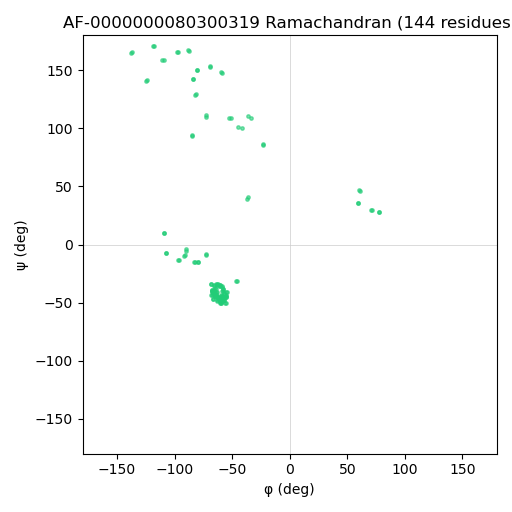 N N . ARG B 1 19 ? -4.488 -16.359 -1.121 1 97.25 19 ARG B N 1
ATOM 739 C CA . ARG B 1 19 ? -5.375 -16.125 -2.256 1 97.25 19 ARG B CA 1
ATOM 740 C C . ARG B 1 19 ? -4.832 -16.781 -3.52 1 97.25 19 ARG B C 1
ATOM 742 O O . ARG B 1 19 ? -5.59 -17.375 -4.293 1 97.25 19 ARG B O 1
ATOM 749 N N . ARG B 1 20 ? -3.578 -16.594 -3.674 1 97.88 20 ARG B N 1
ATOM 750 C CA . ARG B 1 20 ? -2.943 -17.234 -4.816 1 97.88 20 ARG B CA 1
ATOM 751 C C . ARG B 1 20 ? -3.189 -18.734 -4.801 1 97.88 20 ARG B C 1
ATOM 753 O O . ARG B 1 20 ? -3.529 -19.328 -5.828 1 97.88 20 ARG B O 1
ATOM 760 N N . ASN B 1 21 ? -3.037 -19.359 -3.652 1 97.44 21 ASN B N 1
ATOM 761 C CA . ASN B 1 21 ? -3.268 -20.797 -3.494 1 97.44 21 ASN B CA 1
ATOM 762 C C . ASN B 1 21 ? -4.734 -21.156 -3.711 1 97.44 21 ASN B C 1
ATOM 764 O O . ASN B 1 21 ? -5.043 -22.188 -4.309 1 97.44 21 ASN B O 1
ATOM 768 N N . GLU B 1 22 ? -5.594 -20.344 -3.238 1 97 22 GLU B N 1
ATOM 769 C CA . GLU B 1 22 ? -7.031 -20.547 -3.4 1 97 22 GLU B CA 1
ATOM 770 C C . GLU B 1 22 ? -7.422 -20.562 -4.875 1 97 22 GLU B C 1
ATOM 772 O O . GLU B 1 22 ? -8.336 -21.297 -5.273 1 97 22 GLU B O 1
ATOM 777 N N . LEU B 1 23 ? -6.73 -19.75 -5.684 1 96.81 23 LEU B N 1
ATOM 778 C CA . LEU B 1 23 ? -6.996 -19.672 -7.117 1 96.81 23 LEU B CA 1
ATOM 779 C C . LEU B 1 23 ? -6.273 -20.797 -7.867 1 96.81 23 LEU B C 1
ATOM 781 O O . LEU B 1 23 ? -6.512 -21 -9.055 1 96.81 23 LEU B O 1
ATOM 785 N N . GLY B 1 24 ? -5.336 -21.406 -7.18 1 97.62 24 GLY B N 1
ATOM 786 C CA . GLY B 1 24 ? -4.605 -22.531 -7.758 1 97.62 24 GLY B CA 1
ATOM 787 C C . GLY B 1 24 ? -3.535 -22.094 -8.742 1 97.62 24 GLY B C 1
ATOM 788 O O . GLY B 1 24 ? -3.215 -22.828 -9.68 1 97.62 24 GLY B O 1
ATOM 789 N N . ILE B 1 25 ? -3.057 -21 -8.57 1 97.62 25 ILE B N 1
ATOM 790 C CA . ILE B 1 25 ? -2.059 -20.5 -9.523 1 97.62 25 ILE B CA 1
ATOM 791 C C . ILE B 1 25 ? -0.686 -20.484 -8.852 1 97.62 25 ILE B C 1
ATOM 793 O O . ILE B 1 25 ? -0.585 -20.438 -7.625 1 97.62 25 ILE B O 1
ATOM 797 N N . SER B 1 26 ? 0.354 -20.484 -9.727 1 98 26 SER B N 1
ATOM 798 C CA . SER B 1 26 ? 1.735 -20.438 -9.258 1 98 26 SER B CA 1
ATOM 799 C C . SER B 1 26 ? 2.205 -18.984 -9.094 1 98 26 SER B C 1
ATOM 801 O O . SER B 1 26 ? 1.509 -18.062 -9.5 1 98 26 SER B O 1
ATOM 803 N N . GLN B 1 27 ? 3.324 -18.844 -8.438 1 98.19 27 GLN B N 1
ATOM 804 C CA . GLN B 1 27 ? 3.934 -17.531 -8.344 1 98.19 27 GLN B CA 1
ATOM 805 C C . GLN B 1 27 ? 4.227 -16.969 -9.734 1 98.19 27 GLN B C 1
ATOM 807 O O . GLN B 1 27 ? 4.078 -15.758 -9.961 1 98.19 27 GLN B O 1
ATOM 812 N N . GLU B 1 28 ? 4.656 -17.844 -10.617 1 98.25 28 GLU B N 1
ATOM 813 C CA . GLU B 1 28 ? 4.934 -17.453 -12 1 98.25 28 GLU B CA 1
ATOM 814 C C . GLU B 1 28 ? 3.68 -16.922 -12.688 1 98.25 28 GLU B C 1
ATOM 816 O O . GLU B 1 28 ? 3.727 -15.891 -13.359 1 98.25 28 GLU B O 1
ATOM 821 N N . LYS B 1 29 ? 2.623 -17.656 -12.539 1 98.56 29 LYS B N 1
ATOM 822 C CA . LYS B 1 29 ? 1.366 -17.234 -13.148 1 98.56 29 LYS B CA 1
ATOM 823 C C . LYS B 1 29 ? 0.885 -15.914 -12.539 1 98.56 29 LYS B C 1
ATOM 825 O O . LYS B 1 29 ? 0.4 -15.031 -13.258 1 98.56 29 LYS B O 1
ATOM 830 N N . LEU B 1 30 ? 0.956 -15.742 -11.242 1 98.44 30 LEU B N 1
ATOM 831 C CA . LEU B 1 30 ? 0.599 -14.492 -10.594 1 98.44 30 LEU B CA 1
ATOM 832 C C . LEU B 1 30 ? 1.443 -13.336 -11.133 1 98.44 30 LEU B C 1
ATOM 834 O O . LEU B 1 30 ? 0.929 -12.242 -11.367 1 98.44 30 LEU B O 1
ATOM 838 N N . ALA B 1 31 ? 2.742 -13.562 -11.25 1 98.5 31 ALA B N 1
ATOM 839 C CA . ALA B 1 31 ? 3.652 -12.562 -11.797 1 98.5 31 ALA B CA 1
ATOM 840 C C . ALA B 1 31 ? 3.205 -12.117 -13.188 1 98.5 31 ALA B C 1
ATOM 842 O O . ALA B 1 31 ? 3.178 -10.922 -13.492 1 98.5 31 ALA B O 1
ATOM 843 N N . GLU B 1 32 ? 2.83 -13.055 -13.953 1 98.31 32 GLU B N 1
ATOM 844 C CA . GLU B 1 32 ? 2.34 -12.781 -15.305 1 98.31 32 GLU B CA 1
ATOM 845 C C . GLU B 1 32 ? 1.067 -11.945 -15.266 1 98.31 32 GLU B C 1
ATOM 847 O O . GLU B 1 32 ? 0.96 -10.938 -15.977 1 98.31 32 GLU B O 1
ATOM 852 N N . LEU B 1 33 ? 0.132 -12.336 -14.461 1 98.06 33 LEU B N 1
ATOM 853 C CA . LEU B 1 33 ? -1.16 -11.664 -14.359 1 98.06 33 LEU B CA 1
ATOM 854 C C . LEU B 1 33 ? -1 -10.25 -13.805 1 98.06 33 LEU B C 1
ATOM 856 O O . LEU B 1 33 ? -1.758 -9.352 -14.164 1 98.06 33 LEU B O 1
ATOM 860 N N . SER B 1 34 ? -0.085 -10.062 -12.914 1 98.19 34 SER B N 1
ATOM 861 C CA . SER B 1 34 ? 0.101 -8.781 -12.242 1 98.19 34 SER B CA 1
ATOM 862 C C . SER B 1 34 ? 1.102 -7.91 -13 1 98.19 34 SER B C 1
ATOM 864 O O . SER B 1 34 ? 1.273 -6.73 -12.672 1 98.19 34 SER B O 1
ATOM 866 N N . GLY B 1 35 ? 1.775 -8.461 -13.984 1 98.19 35 GLY B N 1
ATOM 867 C CA . GLY B 1 35 ? 2.793 -7.723 -14.711 1 98.19 35 GLY B CA 1
ATOM 868 C C . GLY B 1 35 ? 4.047 -7.469 -13.891 1 98.19 35 GLY B C 1
ATOM 869 O O . GLY B 1 35 ? 4.672 -6.414 -14.016 1 98.19 35 GLY B O 1
ATOM 870 N N . LEU B 1 36 ? 4.348 -8.297 -13.023 1 98 36 LEU B N 1
ATOM 871 C CA . LEU B 1 36 ? 5.523 -8.211 -12.164 1 98 36 LEU B CA 1
ATOM 872 C C . LEU B 1 36 ? 6.453 -9.406 -12.391 1 98 36 LEU B C 1
ATOM 874 O O . LEU B 1 36 ? 6.09 -10.352 -13.086 1 98 36 LEU B O 1
ATOM 878 N N . HIS B 1 37 ? 7.586 -9.297 -11.805 1 97.69 37 HIS B N 1
ATOM 879 C CA . HIS B 1 37 ? 8.539 -10.391 -11.914 1 97.69 37 HIS B CA 1
ATOM 880 C C . HIS B 1 37 ? 8.266 -11.477 -10.875 1 97.69 37 HIS B C 1
ATOM 882 O O . HIS B 1 37 ? 7.934 -11.172 -9.727 1 97.69 37 HIS B O 1
ATOM 888 N N . ARG B 1 38 ? 8.469 -12.703 -11.328 1 97.69 38 ARG B N 1
ATOM 889 C CA . ARG B 1 38 ? 8.242 -13.836 -10.438 1 97.69 38 ARG B CA 1
ATOM 890 C C . ARG B 1 38 ? 9.109 -13.734 -9.188 1 97.69 38 ARG B C 1
ATOM 892 O O . ARG B 1 38 ? 8.641 -14.016 -8.078 1 97.69 38 ARG B O 1
ATOM 899 N N . THR B 1 39 ? 10.297 -13.32 -9.352 1 97.56 39 THR B N 1
ATOM 900 C CA . THR B 1 39 ? 11.195 -13.188 -8.203 1 97.56 39 THR B CA 1
ATOM 901 C C . THR B 1 39 ? 10.656 -12.156 -7.219 1 97.56 39 THR B C 1
ATOM 903 O O . THR B 1 39 ? 10.812 -12.305 -6.004 1 97.56 39 THR B O 1
ATOM 906 N N . TYR B 1 40 ? 10.031 -11.164 -7.77 1 97.81 40 TYR B N 1
ATOM 907 C CA . TYR B 1 40 ? 9.445 -10.117 -6.941 1 97.81 40 TYR B CA 1
ATOM 908 C C . TYR B 1 40 ? 8.266 -10.664 -6.141 1 97.81 40 TYR B C 1
ATOM 910 O O . TYR B 1 40 ? 8.148 -10.398 -4.941 1 97.81 40 TYR B O 1
ATOM 918 N N . ILE B 1 41 ? 7.441 -11.438 -6.77 1 98.06 41 ILE B N 1
ATOM 919 C CA . ILE B 1 41 ? 6.305 -12.07 -6.105 1 98.06 41 ILE B CA 1
ATOM 920 C C . ILE B 1 41 ? 6.801 -12.938 -4.949 1 98.06 41 ILE B C 1
ATOM 922 O O . ILE B 1 41 ? 6.254 -12.883 -3.846 1 98.06 41 ILE B O 1
ATOM 926 N N . GLY B 1 42 ? 7.812 -13.672 -5.234 1 97.94 42 GLY B N 1
ATOM 927 C CA . GLY B 1 42 ? 8.398 -14.508 -4.191 1 97.94 42 GLY B CA 1
ATOM 928 C C . GLY B 1 42 ? 8.875 -13.711 -2.994 1 97.94 42 GLY B C 1
ATOM 929 O O . GLY B 1 42 ? 8.648 -14.102 -1.848 1 97.94 42 GLY B O 1
ATOM 930 N N . MET B 1 43 ? 9.531 -12.656 -3.254 1 97.88 43 MET B N 1
ATOM 931 C CA . MET B 1 43 ? 10.031 -11.797 -2.184 1 97.88 43 MET B CA 1
ATOM 932 C C . MET B 1 43 ? 8.883 -11.195 -1.387 1 97.88 43 MET B C 1
ATOM 934 O O . MET B 1 43 ? 8.961 -11.07 -0.163 1 97.88 43 MET B O 1
ATOM 938 N N . ILE B 1 44 ? 7.832 -10.836 -2.057 1 97 44 ILE B N 1
ATOM 939 C CA . ILE B 1 44 ? 6.652 -10.266 -1.419 1 97 44 ILE B CA 1
ATOM 940 C C . ILE B 1 44 ? 6.016 -11.297 -0.492 1 97 44 ILE B C 1
ATOM 942 O O . ILE B 1 44 ? 5.676 -10.984 0.653 1 97 44 ILE B O 1
ATOM 946 N N . GLU B 1 45 ? 5.934 -12.508 -0.969 1 97.56 45 GLU B N 1
ATOM 947 C CA . GLU B 1 45 ? 5.266 -13.555 -0.202 1 97.56 45 GLU B CA 1
ATOM 948 C C . GLU B 1 45 ? 6.109 -13.984 0.993 1 97.56 45 GLU B C 1
ATOM 950 O O . GLU B 1 45 ? 5.621 -14.68 1.889 1 97.56 45 GLU B O 1
ATOM 955 N N . ARG B 1 46 ? 7.32 -13.5 1.034 1 95.88 46 ARG B N 1
ATOM 956 C CA . ARG B 1 46 ? 8.188 -13.773 2.172 1 95.88 46 ARG B CA 1
ATOM 957 C C . ARG B 1 46 ? 8.398 -12.523 3.016 1 95.88 46 ARG B C 1
ATOM 959 O O . ARG B 1 46 ? 9.289 -12.477 3.867 1 95.88 46 ARG B O 1
ATOM 966 N N . SER B 1 47 ? 7.656 -11.5 2.734 1 96.12 47 SER B N 1
ATOM 967 C CA . SER B 1 47 ? 7.715 -10.234 3.459 1 96.12 47 SER B CA 1
ATOM 968 C C . SER B 1 47 ? 9.109 -9.617 3.387 1 96.12 47 SER B C 1
ATOM 970 O O . SER B 1 47 ? 9.57 -8.992 4.348 1 96.12 47 SER B O 1
ATOM 972 N N . GLU B 1 48 ? 9.75 -9.773 2.303 1 95.88 48 GLU B N 1
ATOM 973 C CA . GLU B 1 48 ? 11.117 -9.273 2.154 1 95.88 48 GLU B CA 1
ATOM 974 C C . GLU B 1 48 ? 11.141 -7.914 1.473 1 95.88 48 GLU B C 1
ATOM 976 O O . GLU B 1 48 ? 12.164 -7.227 1.482 1 95.88 48 GLU B O 1
ATOM 981 N N . LYS B 1 49 ? 10.062 -7.535 0.917 1 94.81 49 LYS B N 1
ATOM 982 C CA . LYS B 1 49 ? 10 -6.277 0.182 1 94.81 49 LYS B CA 1
ATOM 983 C C . LYS B 1 49 ? 8.883 -5.383 0.714 1 94.81 49 LYS B C 1
ATOM 985 O O . LYS B 1 49 ? 7.82 -5.875 1.099 1 94.81 49 LYS B O 1
ATOM 990 N N . ASN B 1 50 ? 9.195 -4.137 0.758 1 95.69 50 ASN B N 1
ATOM 991 C CA . ASN B 1 50 ? 8.172 -3.131 1.025 1 95.69 50 ASN B CA 1
ATOM 992 C C . ASN B 1 50 ? 7.449 -2.717 -0.25 1 95.69 50 ASN B C 1
ATOM 994 O O . ASN B 1 50 ? 7.863 -1.778 -0.932 1 95.69 50 ASN B O 1
ATOM 998 N N . ILE B 1 51 ? 6.316 -3.379 -0.499 1 97 51 ILE B N 1
ATOM 999 C CA . ILE B 1 51 ? 5.586 -3.248 -1.755 1 97 51 ILE B CA 1
ATOM 1000 C C . ILE B 1 51 ? 4.965 -1.855 -1.849 1 97 51 ILE B C 1
ATOM 1002 O O . ILE B 1 51 ? 4.652 -1.238 -0.828 1 97 51 ILE B O 1
ATOM 1006 N N . THR B 1 52 ? 4.762 -1.406 -3.088 1 97.19 52 THR B N 1
ATOM 1007 C CA . THR B 1 52 ? 4.172 -0.092 -3.318 1 97.19 52 THR B CA 1
ATOM 1008 C C . THR B 1 52 ? 2.676 -0.212 -3.588 1 97.19 52 THR B C 1
ATOM 1010 O O . THR B 1 52 ? 2.174 -1.304 -3.863 1 97.19 52 THR B O 1
ATOM 1013 N N . LEU B 1 53 ? 2.053 0.927 -3.5 1 97.38 53 LEU B N 1
ATOM 1014 C CA . LEU B 1 53 ? 0.603 0.962 -3.658 1 97.38 53 LEU B CA 1
ATOM 1015 C C . LEU B 1 53 ? 0.198 0.524 -5.062 1 97.38 53 LEU B C 1
ATOM 1017 O O . LEU B 1 53 ? -0.758 -0.237 -5.227 1 97.38 53 LEU B O 1
ATOM 1021 N N . LEU B 1 54 ? 0.89 0.917 -6.047 1 96.94 54 LEU B N 1
ATOM 1022 C CA . LEU B 1 54 ? 0.556 0.527 -7.414 1 96.94 54 LEU B CA 1
ATOM 1023 C C . LEU B 1 54 ? 0.706 -0.979 -7.602 1 96.94 54 LEU B C 1
ATOM 1025 O O . LEU B 1 54 ? -0.13 -1.614 -8.25 1 96.94 54 LEU B O 1
ATOM 1029 N N . ASN B 1 55 ? 1.754 -1.508 -7.062 1 97.5 55 ASN B N 1
ATOM 1030 C CA . ASN B 1 55 ? 1.957 -2.947 -7.176 1 97.5 55 ASN B CA 1
ATOM 1031 C C . ASN B 1 55 ? 0.918 -3.725 -6.371 1 97.5 55 ASN B C 1
ATOM 1033 O O . ASN B 1 55 ? 0.507 -4.816 -6.77 1 97.5 55 ASN B O 1
ATOM 1037 N N . ILE B 1 56 ? 0.552 -3.148 -5.281 1 97.69 56 ILE B N 1
ATOM 1038 C CA . ILE B 1 56 ? -0.524 -3.76 -4.508 1 97.69 56 ILE B CA 1
ATOM 1039 C C . ILE B 1 56 ? -1.788 -3.844 -5.359 1 97.69 56 ILE B C 1
ATOM 1041 O O . ILE B 1 56 ? -2.473 -4.871 -5.367 1 97.69 56 ILE B O 1
ATOM 1045 N N . GLN B 1 57 ? -2.066 -2.83 -6.027 1 97.12 57 GLN B N 1
ATOM 1046 C CA . GLN B 1 57 ? -3.242 -2.799 -6.891 1 97.12 57 GLN B CA 1
ATOM 1047 C C . GLN B 1 57 ? -3.141 -3.848 -7.996 1 97.12 57 GLN B C 1
ATOM 1049 O O . GLN B 1 57 ? -4.117 -4.543 -8.289 1 97.12 57 GLN B O 1
ATOM 1054 N N . LYS B 1 58 ? -2.027 -3.93 -8.594 1 97.62 58 LYS B N 1
ATOM 1055 C CA . LYS B 1 58 ? -1.822 -4.926 -9.641 1 97.62 58 LYS B CA 1
ATOM 1056 C C . LYS B 1 58 ? -2.08 -6.336 -9.117 1 97.62 58 LYS B C 1
ATOM 1058 O O . LYS B 1 58 ? -2.762 -7.133 -9.766 1 97.62 58 LYS B O 1
ATOM 1063 N N . ILE B 1 59 ? -1.553 -6.574 -7.965 1 98.06 59 ILE B N 1
ATOM 1064 C CA . ILE B 1 59 ? -1.689 -7.898 -7.367 1 98.06 59 ILE B CA 1
ATOM 1065 C C . ILE B 1 59 ? -3.152 -8.156 -7.016 1 98.06 59 ILE B C 1
ATOM 1067 O O . ILE B 1 59 ? -3.674 -9.242 -7.266 1 98.06 59 ILE B O 1
ATOM 1071 N N . SER B 1 60 ? -3.725 -7.207 -6.41 1 97.69 60 SER B N 1
ATOM 1072 C CA . SER B 1 60 ? -5.129 -7.363 -6.039 1 97.69 60 SER B CA 1
ATOM 1073 C C . SER B 1 60 ? -5.992 -7.652 -7.262 1 97.69 60 SER B C 1
ATOM 1075 O O . SER B 1 60 ? -6.898 -8.492 -7.203 1 97.69 60 SER B O 1
ATOM 1077 N N . LYS B 1 61 ? -5.75 -6.973 -8.352 1 97.44 61 LYS B N 1
ATOM 1078 C CA . LYS B 1 61 ? -6.484 -7.195 -9.594 1 97.44 61 LYS B CA 1
ATOM 1079 C C . LYS B 1 61 ? -6.223 -8.594 -10.141 1 97.44 61 LYS B C 1
ATOM 1081 O O . LYS B 1 61 ? -7.148 -9.281 -10.57 1 97.44 61 LYS B O 1
ATOM 1086 N N . ALA B 1 62 ? -4.977 -8.93 -10.094 1 98.06 62 ALA B N 1
ATOM 1087 C CA . ALA B 1 62 ? -4.594 -10.25 -10.586 1 98.06 62 ALA B CA 1
ATOM 1088 C C . ALA B 1 62 ? -5.273 -11.352 -9.789 1 98.06 62 ALA B C 1
ATOM 1090 O O . ALA B 1 62 ? -5.629 -12.398 -10.336 1 98.06 62 ALA B O 1
ATOM 1091 N N . LEU B 1 63 ? -5.441 -11.102 -8.484 1 98.06 63 LEU B N 1
ATOM 1092 C CA . LEU B 1 63 ? -6.031 -12.094 -7.586 1 98.06 63 LEU B CA 1
ATOM 1093 C C . LEU B 1 63 ? -7.547 -11.938 -7.516 1 98.06 63 LEU B C 1
ATOM 1095 O O . LEU B 1 63 ? -8.227 -12.703 -6.836 1 98.06 63 LEU B O 1
ATOM 1099 N N . ASN B 1 64 ? -8.086 -10.922 -8.148 1 97.12 64 ASN B N 1
ATOM 1100 C CA . ASN B 1 64 ? -9.516 -10.625 -8.203 1 97.12 64 ASN B CA 1
ATOM 1101 C C . ASN B 1 64 ? -10.086 -10.367 -6.809 1 97.12 64 ASN B C 1
ATOM 1103 O O . ASN B 1 64 ? -11.117 -10.93 -6.441 1 97.12 64 ASN B O 1
ATOM 1107 N N . VAL B 1 65 ? -9.398 -9.562 -6.027 1 96.25 65 VAL B N 1
ATOM 1108 C CA . VAL B 1 65 ? -9.836 -9.172 -4.691 1 96.25 65 VAL B CA 1
ATOM 1109 C C . VAL B 1 65 ? -9.594 -7.676 -4.484 1 96.25 65 VAL B C 1
ATOM 1111 O O . VAL B 1 65 ? -8.852 -7.051 -5.246 1 96.25 65 VAL B O 1
ATOM 1114 N N . GLU B 1 66 ? -10.234 -7.203 -3.443 1 95.06 66 GLU B N 1
ATOM 1115 C CA . GLU B 1 66 ? -10 -5.812 -3.068 1 95.06 66 GLU B CA 1
ATOM 1116 C C . GLU B 1 66 ? -8.703 -5.668 -2.277 1 95.06 66 GLU B C 1
ATOM 1118 O O . GLU B 1 66 ? -8.32 -6.574 -1.537 1 95.06 66 GLU B O 1
ATOM 1123 N N . ILE B 1 67 ? -8.078 -4.562 -2.381 1 96.19 67 ILE B N 1
ATOM 1124 C CA . ILE B 1 67 ? -6.844 -4.273 -1.66 1 96.19 67 ILE B CA 1
ATOM 1125 C C . ILE B 1 67 ? -7.055 -4.484 -0.163 1 96.19 67 ILE B C 1
ATOM 1127 O O . ILE B 1 67 ? -6.195 -5.039 0.522 1 96.19 67 ILE B O 1
ATOM 1131 N N . SER B 1 68 ? -8.188 -4.055 0.31 1 94.75 68 SER B N 1
ATOM 1132 C CA . SER B 1 68 ? -8.508 -4.152 1.731 1 94.75 68 SER B CA 1
ATOM 1133 C C . SER B 1 68 ? -8.461 -5.598 2.211 1 94.75 68 SER B C 1
ATOM 1135 O O . SER B 1 68 ? -8.055 -5.867 3.346 1 94.75 68 SER B O 1
ATOM 1137 N N . THR B 1 69 ? -8.867 -6.5 1.359 1 94.75 69 THR B N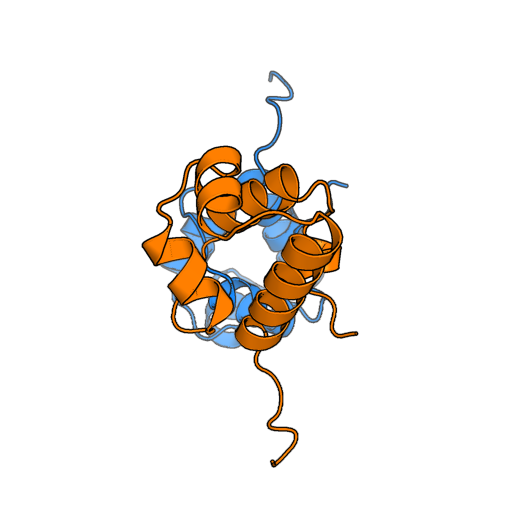 1
ATOM 1138 C CA . THR B 1 69 ? -8.859 -7.922 1.689 1 94.75 69 THR B CA 1
ATOM 1139 C C . THR B 1 69 ? -7.438 -8.422 1.919 1 94.75 69 THR B C 1
ATOM 1141 O O . THR B 1 69 ? -7.199 -9.258 2.789 1 94.75 69 THR B O 1
ATOM 1144 N N . LEU B 1 70 ? -6.508 -7.898 1.217 1 96.62 70 LEU B N 1
ATOM 1145 C CA . LEU B 1 70 ? -5.113 -8.328 1.29 1 96.62 70 LEU B CA 1
ATOM 1146 C C . LEU B 1 70 ? -4.422 -7.719 2.506 1 96.62 70 LEU B C 1
ATOM 1148 O O . LEU B 1 70 ? -3.352 -8.18 2.91 1 96.62 70 LEU B O 1
ATOM 1152 N N . LEU B 1 71 ? -5.066 -6.684 3.094 1 94.5 71 LEU B N 1
ATOM 1153 C CA . LEU B 1 71 ? -4.426 -5.98 4.203 1 94.5 71 LEU B CA 1
ATOM 1154 C C . LEU B 1 71 ? -5.102 -6.324 5.527 1 94.5 71 LEU B C 1
ATOM 1156 O O . LEU B 1 71 ? -4.637 -5.91 6.59 1 94.5 71 LEU B O 1
ATOM 1160 N N . LYS B 1 72 ? -6.184 -7.039 5.461 1 88.69 72 LYS B N 1
ATOM 1161 C CA . LYS B 1 72 ? -6.918 -7.414 6.664 1 88.69 72 LYS B CA 1
ATOM 1162 C C . LYS B 1 72 ? -6.301 -8.641 7.328 1 88.69 72 LYS B C 1
ATOM 1164 O O . LYS B 1 72 ? -5.906 -9.586 6.648 1 88.69 72 LYS B O 1
ATOM 1169 N N . GLU B 1 73 ? -6.094 -8.391 8.617 1 75.75 73 GLU B N 1
ATOM 1170 C CA . GLU B 1 73 ? -5.59 -9.547 9.359 1 75.75 73 GLU B CA 1
ATOM 1171 C C . GLU B 1 73 ? -6.68 -10.594 9.555 1 75.75 73 GLU B C 1
ATOM 1173 O O . GLU B 1 73 ? -7.824 -10.25 9.867 1 75.75 73 GLU B O 1
ATOM 1178 N N . GLU B 1 74 ? -6.652 -11.656 8.984 1 59.16 74 GLU B N 1
ATOM 1179 C CA . GLU B 1 74 ? -7.59 -12.703 9.383 1 59.16 74 GLU B CA 1
ATOM 1180 C C . GLU B 1 74 ? -7.355 -13.148 10.82 1 59.16 74 GLU B C 1
ATOM 1182 O O . GLU B 1 74 ? -6.25 -12.992 11.352 1 59.16 74 GLU B O 1
#

Secondary structure (DSSP, 8-state):
-------HHHHHHHHHHHHHHHHT--HHHHHHHHTS-HHHHHHHHTT-S--BHHHHHHHHHHHTS-HHHHHS--/-------HHHHHHHHHHHHHHHHT--HHHHHHHHTS-HHHHHHHHTT-S--BHHHHHHHHHHTTS-HHHHHS--

InterPro domains:
  IPR001387 Cro/C1-type, helix-turn-helix domain [PF01381] (16-69)
  IPR001387 Cro/C1-type, helix-turn-helix domain [PS50943] (16-70)
  IPR001387 Cro/C1-type, helix-turn-helix domain [SM00530] (15-70)
  IPR001387 Cro/C1-type, helix-turn-helix domain [cd00093] (13-70)
  IPR010982 Lambda repressor-like, DNA-binding domain superfamily [G3DSA:1.10.260.40] (2-74)
  IPR010982 Lambda repressor-like, DNA-binding domain superfamily [SSF47413] (7-72)
  IPR050807 Transcriptional regulator/dioxygenase, bacterial-type [PTHR46797] (13-73)

Foldseek 3Di:
DPPPPQDLLQLLLCQLVVLCVVVPHDLCQLCVQLVHDSVVNVCSNVSNDDDDPSSLVSSCVSSVHDSVSSRDRD/DPPPPQDLLQLLLCQLVVLCVVVPHDLCQLCVQLVHDSVVNVCSNVSNDDDDPSSLVSSCVSSVHDSVSSRDRD

Nearest PDB structures (foldseek):
  1y7y-assembly1_B  TM=9.842E-01  e=3.136E-06  Aeromonas hydrophila
  1y7y-assembly1_A  TM=9.243E-01  e=9.335E-06  Aeromonas hydrophila
  3vk0-assembly2_B  TM=9.828E-01  e=3.457E-05  Neisseria meningitidis MC58
  3f52-assembly1_A  TM=9.423E-01  e=2.092E-04  Corynebacterium glutamicum
  5woq-assembly2_C  TM=9.589E-01  e=3.811E-04  Mycolicibacterium smegmatis MC2 155

Radius of gyration: 15.8 Å; Cα contacts (8 Å, |Δi|>4): 185; chains: 2; bounding box: 27×43×36 Å

pLDDT: mean 92.12, std 14.49, range [33.47, 98.56]

Organism: Bacteroides stercoris (NCBI:txid46506)

Sequence (148 aa):
MSIESKSILDIFARNVKKRRNELGISQEKLAELSGLHRTYIGMIERSEKNITLLNIQKISKALNVEISTLLKEEMSIESKSILDIFARNVKKRRNELGISQEKLAELSGLHRTYIGMIERSEKNITLLNIQKISKALNVEISTLLKEE